Protein AF-A0A5R9L1P6-F1 (afdb_monomer_lite)

Radius of gyration: 22.75 Å; chains: 1; bounding box: 52×36×47 Å

Organism: NCBI:txid1979387

Sequence (71 aa):
MGKVMKGLFHGTWGKVKKGKRLIKREIKSDGSSDRIGADFLIDESGKINMAHYGKFLGDHLPITEIKNSLD

pLDDT: mean 81.42, std 11.19, range [56.88, 95.56]

Structure (mmCIF, N/CA/C/O backbone):
data_AF-A0A5R9L1P6-F1
#
_entry.id   AF-A0A5R9L1P6-F1
#
loop_
_atom_site.group_PDB
_atom_site.id
_atom_site.type_symbol
_atom_site.label_atom_id
_atom_site.label_alt_id
_atom_site.label_comp_id
_atom_site.label_asym_id
_atom_site.label_entity_id
_atom_site.label_seq_id
_atom_site.pdbx_PDB_ins_code
_atom_site.Cartn_x
_atom_site.Cartn_y
_atom_site.Cartn_z
_atom_site.occupancy
_atom_site.B_iso_or_equiv
_atom_site.auth_seq_id
_atom_site.auth_comp_id
_atom_site.auth_asym_id
_atom_site.auth_atom_id
_atom_site.pdbx_PDB_model_num
ATOM 1 N N . MET A 1 1 ? 31.630 -29.795 -22.171 1.00 56.88 1 MET A N 1
ATOM 2 C CA . MET A 1 1 ? 30.934 -28.666 -21.503 1.00 56.88 1 MET A CA 1
ATOM 3 C C . MET A 1 1 ? 31.496 -27.272 -21.828 1.00 56.88 1 MET A C 1
ATOM 5 O O . MET A 1 1 ? 30.699 -26.367 -22.033 1.00 56.88 1 MET A O 1
ATOM 9 N N . GLY A 1 2 ? 32.816 -27.059 -21.954 1.00 64.75 2 GLY A N 1
ATOM 10 C CA . GLY A 1 2 ? 33.391 -25.707 -22.147 1.00 64.75 2 GLY A CA 1
ATOM 11 C C . GLY A 1 2 ? 32.952 -24.928 -23.405 1.00 64.75 2 GLY A C 1
ATOM 12 O O . GLY A 1 2 ? 32.864 -23.704 -23.367 1.00 64.75 2 GLY A O 1
ATOM 13 N N . LYS A 1 3 ? 32.609 -25.609 -24.510 1.00 61.56 3 LYS A N 1
ATOM 14 C CA . LYS A 1 3 ? 32.132 -24.952 -25.747 1.00 61.56 3 LYS A CA 1
ATOM 15 C C . LYS A 1 3 ? 30.705 -24.390 -25.629 1.00 61.56 3 LYS A C 1
ATOM 17 O O . LYS A 1 3 ? 30.428 -23.339 -26.197 1.00 61.56 3 LYS A O 1
ATOM 22 N N . VAL A 1 4 ? 29.834 -25.039 -24.852 1.00 63.50 4 VAL A N 1
ATOM 23 C CA . VAL A 1 4 ? 28.447 -24.590 -24.618 1.00 63.50 4 VAL A CA 1
ATOM 24 C C . VAL A 1 4 ? 28.437 -23.350 -23.721 1.00 63.50 4 VAL A C 1
ATOM 26 O O . VAL A 1 4 ? 27.800 -22.351 -24.044 1.00 63.50 4 VAL A O 1
ATOM 29 N N . MET A 1 5 ? 29.253 -23.369 -22.662 1.00 62.81 5 MET A N 1
ATOM 30 C CA . MET A 1 5 ? 29.466 -22.220 -21.777 1.00 62.81 5 MET A CA 1
ATOM 31 C C . MET A 1 5 ? 29.988 -21.001 -22.561 1.00 62.81 5 MET A C 1
ATOM 33 O O . MET A 1 5 ? 29.466 -19.896 -22.434 1.00 62.81 5 MET A O 1
ATOM 37 N N . LYS A 1 6 ? 30.972 -21.204 -23.451 1.00 64.00 6 LYS A N 1
ATOM 38 C CA . LYS A 1 6 ? 31.563 -20.132 -24.270 1.00 64.00 6 LYS A CA 1
ATOM 39 C C . LYS A 1 6 ? 30.554 -19.491 -25.236 1.00 64.00 6 LYS A C 1
ATOM 41 O O . LYS A 1 6 ? 30.600 -18.274 -25.422 1.00 64.00 6 LYS A O 1
ATOM 46 N N . GLY A 1 7 ? 29.638 -20.283 -25.803 1.00 65.94 7 GLY A N 1
ATOM 47 C CA . GLY A 1 7 ? 28.552 -19.802 -26.667 1.00 65.94 7 GLY A CA 1
ATOM 48 C C . GLY A 1 7 ? 27.518 -18.953 -25.922 1.00 65.94 7 GLY A C 1
ATOM 49 O O . GLY A 1 7 ? 27.125 -17.894 -26.416 1.00 65.94 7 GLY A O 1
ATOM 50 N N . LEU A 1 8 ? 27.153 -19.355 -24.698 1.00 65.25 8 LEU A N 1
ATOM 51 C CA . LEU A 1 8 ? 26.270 -18.572 -23.827 1.00 65.25 8 LEU A CA 1
ATOM 52 C C . LEU A 1 8 ? 26.895 -17.220 -23.459 1.00 65.25 8 LEU A C 1
ATOM 54 O O . LEU A 1 8 ? 26.213 -16.202 -23.554 1.00 65.25 8 LEU A O 1
ATOM 58 N N . PHE A 1 9 ? 28.191 -17.169 -23.129 1.00 66.62 9 PHE A N 1
ATOM 59 C CA . PHE A 1 9 ? 28.878 -15.917 -22.770 1.00 66.62 9 PHE A CA 1
ATOM 60 C C . PHE A 1 9 ? 29.067 -14.937 -23.942 1.00 66.62 9 PHE A C 1
ATOM 62 O O . PHE A 1 9 ? 28.902 -13.733 -23.757 1.00 66.62 9 PHE A O 1
ATOM 69 N N . HIS A 1 10 ? 29.368 -15.413 -25.157 1.00 64.25 10 HIS A N 1
ATOM 70 C CA . HIS A 1 10 ? 29.617 -14.513 -26.298 1.00 64.25 10 HIS A CA 1
ATOM 71 C C . HIS A 1 10 ? 28.335 -13.850 -26.825 1.00 64.25 10 HIS A C 1
ATOM 73 O O . HIS A 1 10 ? 28.339 -12.662 -27.157 1.00 64.25 10 HIS A O 1
ATOM 79 N N . GLY A 1 11 ? 27.221 -14.586 -26.880 1.00 67.56 11 GLY A N 1
ATOM 80 C CA . GLY A 1 11 ? 25.945 -14.048 -27.365 1.00 67.56 11 GLY A CA 1
ATOM 81 C C . GLY A 1 11 ? 25.257 -13.114 -26.364 1.00 67.56 11 GLY A C 1
ATOM 82 O O . GLY A 1 11 ? 24.663 -12.105 -26.754 1.00 67.56 11 GLY A O 1
ATOM 83 N N . THR A 1 12 ? 25.350 -13.423 -25.069 1.00 72.38 12 THR A N 1
ATOM 84 C CA . THR A 1 12 ? 24.724 -12.628 -23.998 1.00 72.38 12 THR A CA 1
ATOM 85 C C . THR A 1 12 ? 25.410 -11.282 -23.804 1.00 72.38 12 THR A C 1
ATOM 87 O O . THR A 1 12 ? 24.720 -10.270 -23.693 1.00 72.38 12 THR A O 1
ATOM 90 N N . TRP A 1 13 ? 26.742 -11.217 -23.879 1.00 73.50 13 TRP A N 1
ATOM 91 C CA . TRP A 1 13 ? 27.488 -9.957 -23.772 1.00 73.50 13 TRP A CA 1
ATOM 92 C C . TRP A 1 13 ? 27.113 -8.941 -24.854 1.00 73.50 13 TRP A C 1
ATOM 94 O O . TRP A 1 13 ? 26.902 -7.762 -24.559 1.00 73.50 13 TRP A O 1
ATOM 104 N N . GLY A 1 14 ? 26.963 -9.392 -26.103 1.00 78.31 14 GLY A N 1
ATOM 105 C CA . GLY A 1 14 ? 26.529 -8.530 -27.204 1.00 78.31 14 GLY A CA 1
ATOM 106 C C . GLY A 1 14 ? 25.124 -7.959 -26.986 1.00 78.31 14 GLY A C 1
ATOM 107 O O . GLY A 1 14 ? 24.882 -6.782 -27.265 1.00 78.31 14 GLY A O 1
ATOM 108 N N . LYS A 1 15 ? 24.206 -8.766 -26.439 1.00 79.94 15 LYS A N 1
ATOM 109 C CA . LYS A 1 15 ? 22.839 -8.337 -26.105 1.00 79.94 15 LYS A CA 1
ATOM 110 C C . LYS A 1 15 ? 22.813 -7.366 -24.921 1.00 79.94 15 LYS A C 1
ATOM 112 O O . LYS A 1 15 ? 22.166 -6.328 -25.029 1.00 79.94 15 LYS A O 1
ATOM 117 N N . VAL A 1 16 ? 23.578 -7.625 -23.857 1.00 79.81 16 VAL A N 1
ATOM 118 C CA . VAL A 1 16 ? 23.719 -6.712 -22.704 1.00 79.81 16 VAL A CA 1
ATOM 119 C C . VAL A 1 16 ? 24.289 -5.360 -23.143 1.00 79.81 16 VAL A C 1
ATOM 121 O O . VAL A 1 16 ? 23.761 -4.318 -22.763 1.00 79.81 16 VAL A O 1
ATOM 124 N N . LYS A 1 17 ? 25.319 -5.349 -24.002 1.00 79.69 17 LYS A N 1
ATOM 125 C CA . LYS A 1 17 ? 25.925 -4.110 -24.521 1.00 79.69 17 LYS A CA 1
ATOM 126 C C . LYS A 1 17 ? 24.951 -3.305 -25.388 1.00 79.69 17 LYS A C 1
ATOM 128 O O . LYS A 1 17 ? 24.890 -2.085 -25.259 1.00 79.69 17 LYS A O 1
ATOM 133 N N . LYS A 1 18 ? 24.164 -3.974 -26.243 1.00 82.12 18 LYS A N 1
ATOM 134 C CA . LYS A 1 18 ? 23.092 -3.330 -27.024 1.00 82.12 18 LYS A CA 1
ATOM 135 C C . LYS A 1 18 ? 21.994 -2.765 -26.118 1.00 82.12 18 LYS A C 1
ATOM 137 O O . LYS A 1 18 ? 21.599 -1.625 -26.328 1.00 82.12 18 LYS A O 1
ATOM 142 N N . GLY A 1 19 ? 21.571 -3.510 -25.093 1.00 78.00 19 GLY A N 1
ATOM 143 C CA . GLY A 1 19 ? 20.602 -3.051 -24.092 1.00 78.00 19 GLY A CA 1
ATOM 144 C C . GLY A 1 19 ? 21.082 -1.811 -23.336 1.00 78.00 19 GLY A C 1
ATOM 145 O O . GLY A 1 19 ? 20.378 -0.807 -23.297 1.00 78.00 19 GLY A O 1
ATOM 146 N N . LYS A 1 20 ? 22.331 -1.818 -22.850 1.00 72.81 20 LYS A N 1
ATOM 147 C CA . LYS A 1 20 ? 22.948 -0.646 -22.203 1.00 72.81 20 LYS A CA 1
ATOM 148 C C . LYS A 1 20 ? 23.009 0.582 -23.118 1.00 72.81 20 LYS A C 1
ATOM 150 O O . LYS A 1 20 ? 22.836 1.689 -22.636 1.00 72.81 20 LYS A O 1
ATOM 155 N N . ARG A 1 21 ? 23.206 0.408 -24.432 1.00 80.94 21 ARG A N 1
ATOM 156 C CA . ARG A 1 21 ? 23.215 1.527 -25.397 1.00 80.94 21 ARG A CA 1
ATOM 157 C C . ARG A 1 21 ? 21.837 2.179 -25.579 1.00 80.94 21 ARG A C 1
ATOM 159 O O . ARG A 1 21 ? 21.768 3.344 -25.958 1.00 80.94 21 ARG A O 1
ATOM 166 N N . LEU A 1 22 ? 20.754 1.430 -25.365 1.00 81.81 22 LEU A N 1
ATOM 167 C CA . LEU A 1 22 ? 19.379 1.933 -25.471 1.00 81.81 22 LEU A CA 1
ATOM 168 C C . LEU A 1 22 ? 18.950 2.707 -24.216 1.00 81.81 22 LEU A C 1
ATOM 170 O O . LEU A 1 22 ? 18.144 3.630 -24.308 1.00 81.81 22 LEU A O 1
ATOM 174 N N . ILE A 1 23 ? 19.532 2.378 -23.062 1.00 74.44 23 ILE A N 1
ATOM 175 C CA . ILE A 1 23 ? 19.326 3.080 -21.794 1.00 74.44 23 ILE A CA 1
ATOM 176 C C . ILE A 1 23 ? 20.207 4.341 -21.800 1.00 74.44 23 ILE A C 1
ATOM 178 O O . ILE A 1 23 ? 21.354 4.332 -21.368 1.00 74.44 23 ILE A O 1
ATOM 182 N N . LYS A 1 24 ? 19.683 5.441 -22.360 1.00 76.19 24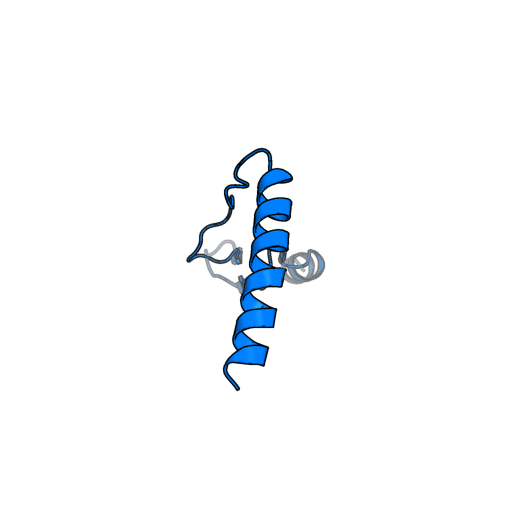 LYS A N 1
ATOM 183 C CA . LYS A 1 24 ? 20.409 6.723 -22.509 1.00 76.19 24 LYS A CA 1
ATOM 184 C C . LYS A 1 24 ? 20.664 7.458 -21.185 1.00 76.19 24 LYS A C 1
ATOM 186 O O . LYS A 1 24 ? 21.471 8.383 -21.153 1.00 76.19 24 LYS A O 1
ATOM 191 N N . ARG A 1 25 ? 19.957 7.088 -20.118 1.00 73.19 25 ARG A N 1
ATOM 192 C CA . ARG A 1 25 ? 20.101 7.625 -18.760 1.00 73.19 25 ARG A CA 1
ATOM 193 C C . ARG A 1 25 ? 19.992 6.470 -17.781 1.00 73.19 25 ARG A C 1
ATOM 195 O O . ARG A 1 25 ? 19.142 5.606 -17.982 1.00 73.19 25 ARG A O 1
ATOM 202 N N . GLU A 1 26 ? 20.832 6.456 -16.750 1.00 71.69 26 GLU A N 1
ATOM 203 C CA . GLU A 1 26 ? 20.654 5.518 -15.644 1.00 71.69 26 GLU A CA 1
ATOM 204 C C . GLU A 1 26 ? 19.253 5.707 -15.064 1.00 71.69 26 GLU A C 1
ATOM 206 O O . GLU A 1 26 ? 18.906 6.782 -14.572 1.00 71.69 26 GLU A O 1
ATOM 211 N N . ILE A 1 27 ? 18.436 4.661 -15.160 1.00 71.94 27 ILE A N 1
ATOM 212 C CA . ILE A 1 27 ? 17.174 4.592 -14.438 1.00 71.94 27 ILE A CA 1
ATOM 213 C C . ILE A 1 27 ? 17.575 4.315 -12.993 1.00 71.94 27 ILE A C 1
ATOM 215 O O . ILE A 1 27 ? 17.835 3.169 -12.625 1.00 71.94 27 ILE A O 1
ATOM 219 N N . LYS A 1 28 ? 17.713 5.372 -12.190 1.00 69.38 28 LYS A N 1
ATOM 220 C CA . LYS A 1 28 ? 17.792 5.201 -10.742 1.00 69.38 28 LYS A CA 1
ATOM 221 C C . LYS A 1 28 ? 16.461 4.615 -10.290 1.00 69.38 28 LYS A C 1
ATOM 223 O O . LYS A 1 28 ? 15.409 5.161 -10.607 1.00 69.38 28 LYS A O 1
ATOM 228 N N . SER A 1 29 ? 16.523 3.485 -9.593 1.00 69.88 29 SER A N 1
ATOM 229 C CA . SER A 1 29 ? 15.370 2.987 -8.853 1.00 69.88 29 SER A CA 1
ATOM 230 C C . SER A 1 29 ? 15.018 4.039 -7.808 1.00 69.88 29 SER A C 1
ATOM 232 O O . SER A 1 29 ? 15.842 4.331 -6.946 1.00 69.88 29 SER A O 1
ATOM 234 N N . ASP A 1 30 ? 13.827 4.621 -7.919 1.00 67.94 30 ASP A N 1
ATOM 235 C CA . ASP A 1 30 ? 13.299 5.599 -6.957 1.00 67.94 30 ASP A CA 1
ATOM 236 C C . ASP A 1 30 ? 12.751 4.916 -5.683 1.00 67.94 30 ASP A C 1
ATOM 238 O O . ASP A 1 30 ? 12.301 5.557 -4.742 1.00 67.94 30 ASP A O 1
ATOM 242 N N . GLY A 1 31 ? 12.791 3.578 -5.642 1.00 68.38 31 GLY A N 1
ATOM 243 C CA . GLY A 1 31 ? 12.421 2.773 -4.481 1.00 68.38 31 GLY A CA 1
ATOM 244 C C . GLY A 1 31 ? 13.612 2.452 -3.577 1.00 68.38 31 GLY A C 1
ATOM 245 O O . GLY A 1 31 ? 14.729 2.232 -4.052 1.00 68.38 31 GLY A O 1
ATOM 246 N N . SER A 1 32 ? 13.353 2.369 -2.270 1.00 74.75 32 SER A N 1
ATOM 247 C CA . SER A 1 32 ? 14.307 1.837 -1.291 1.00 74.75 32 SER A CA 1
ATOM 248 C C . SER A 1 32 ? 14.603 0.358 -1.579 1.00 74.75 32 SER A C 1
ATOM 250 O O . SER A 1 32 ? 13.724 -0.404 -1.973 1.00 74.75 32 SER A O 1
ATOM 252 N N . SER A 1 33 ? 15.864 -0.044 -1.403 1.00 77.25 33 SER A N 1
ATOM 253 C CA . SER A 1 33 ? 16.320 -1.423 -1.624 1.00 77.25 33 SER A CA 1
ATOM 254 C C . SER A 1 33 ? 15.966 -2.382 -0.486 1.00 77.25 33 SER A C 1
ATOM 256 O O . SER A 1 33 ? 16.043 -3.594 -0.660 1.00 77.25 33 SER A O 1
ATOM 258 N N . ASP A 1 34 ? 15.648 -1.839 0.685 1.00 84.94 34 ASP A N 1
ATOM 259 C CA . ASP A 1 34 ? 15.518 -2.540 1.964 1.00 84.94 34 ASP A CA 1
ATOM 260 C C . ASP A 1 34 ? 14.163 -2.308 2.648 1.00 84.94 34 ASP A C 1
ATOM 262 O O . ASP A 1 34 ? 13.886 -2.902 3.689 1.00 84.94 34 ASP A O 1
ATOM 266 N N . ARG A 1 35 ? 13.304 -1.460 2.074 1.00 85.44 35 ARG A N 1
ATOM 267 C CA . ARG A 1 35 ? 11.978 -1.139 2.605 1.00 85.44 35 ARG A CA 1
ATOM 268 C C . ARG A 1 35 ? 10.901 -1.518 1.608 1.00 85.44 35 ARG A C 1
ATOM 270 O O . ARG A 1 35 ? 11.079 -1.411 0.397 1.00 85.44 35 ARG A O 1
ATOM 277 N N . ILE A 1 36 ? 9.758 -1.905 2.153 1.00 87.94 36 ILE A N 1
ATOM 278 C CA . ILE A 1 36 ? 8.541 -2.184 1.399 1.00 87.94 36 ILE A CA 1
ATOM 279 C C . ILE A 1 36 ? 7.516 -1.086 1.672 1.00 87.94 36 ILE A C 1
ATOM 281 O O . ILE A 1 36 ? 7.491 -0.516 2.765 1.00 87.94 36 ILE A O 1
ATOM 285 N N . GLY A 1 37 ? 6.690 -0.778 0.671 1.00 90.56 37 GLY A N 1
ATOM 286 C CA . GLY A 1 37 ? 5.521 0.074 0.877 1.00 90.56 37 GLY A CA 1
ATOM 287 C C . GLY A 1 37 ? 4.555 -0.597 1.852 1.00 90.56 37 GLY A C 1
ATOM 288 O O . GLY A 1 37 ? 4.421 -1.823 1.837 1.00 90.56 37 GLY A O 1
ATOM 289 N N . ALA A 1 38 ? 3.917 0.188 2.714 1.00 93.50 38 ALA A N 1
ATOM 290 C CA . ALA A 1 38 ? 2.937 -0.318 3.661 1.00 93.50 38 ALA A CA 1
ATOM 291 C C . ALA A 1 38 ? 1.865 0.733 3.951 1.00 93.50 38 ALA A C 1
ATOM 293 O O . ALA A 1 38 ? 2.186 1.914 4.088 1.00 93.50 38 ALA A O 1
ATOM 294 N N . ASP A 1 39 ? 0.630 0.267 4.102 1.00 95.56 39 ASP A N 1
ATOM 295 C CA . ASP A 1 39 ? -0.538 1.072 4.439 1.00 95.56 39 ASP A CA 1
ATOM 296 C C . ASP A 1 39 ? -1.098 0.600 5.789 1.00 95.56 39 ASP A C 1
ATOM 298 O O . ASP A 1 39 ? -1.193 -0.603 6.054 1.00 95.56 39 ASP A O 1
ATOM 302 N N . PHE A 1 40 ? -1.476 1.542 6.655 1.00 94.94 40 PHE A N 1
ATOM 303 C 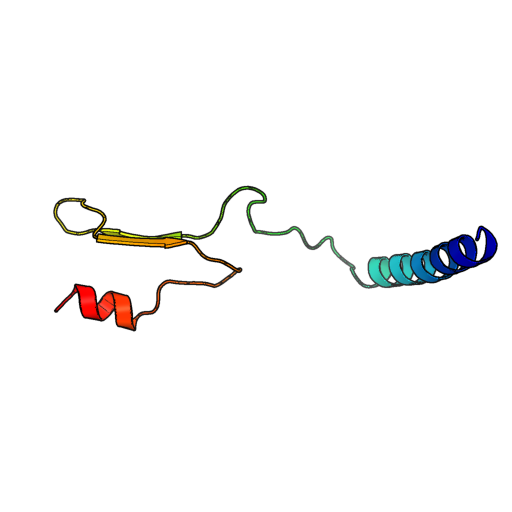CA . PHE A 1 40 ? -1.983 1.254 7.999 1.00 94.94 40 PHE A CA 1
ATOM 304 C C . PHE A 1 40 ? -3.336 1.923 8.214 1.00 94.94 40 PHE A C 1
ATOM 306 O O . PHE A 1 40 ? -3.503 3.101 7.898 1.00 94.94 40 PHE A O 1
ATOM 313 N N . LEU A 1 41 ? -4.276 1.188 8.809 1.00 94.06 41 LEU A N 1
ATOM 314 C CA . LEU A 1 41 ? -5.506 1.758 9.351 1.00 94.06 41 LEU A CA 1
ATOM 315 C C . LEU A 1 41 ? -5.352 1.939 10.851 1.00 94.06 41 LEU A C 1
ATOM 317 O O . LEU A 1 41 ? -5.148 0.967 11.583 1.00 94.06 41 LEU A O 1
ATOM 321 N N . ILE A 1 42 ? -5.437 3.193 11.279 1.00 94.06 42 ILE A N 1
ATOM 322 C CA . ILE A 1 42 ? -5.223 3.624 12.655 1.00 94.06 42 ILE A CA 1
ATOM 323 C C . ILE A 1 42 ? -6.502 4.315 13.117 1.00 94.06 42 ILE A C 1
ATOM 325 O O . ILE A 1 42 ? -6.994 5.206 12.426 1.00 94.06 42 ILE A O 1
ATOM 329 N N . ASP A 1 43 ? -7.046 3.890 14.253 1.00 92.19 43 ASP A N 1
ATOM 330 C CA . ASP A 1 43 ? -8.218 4.538 14.842 1.00 92.19 43 ASP A CA 1
ATOM 331 C C . ASP A 1 43 ? -7.864 5.786 15.663 1.00 92.19 43 ASP A C 1
ATOM 333 O O . ASP A 1 43 ? -6.700 6.139 15.859 1.00 92.19 43 ASP A O 1
ATOM 337 N N . GLU A 1 44 ? -8.896 6.457 16.173 1.00 93.00 44 GLU A N 1
ATOM 338 C CA . GLU A 1 44 ? -8.769 7.679 16.975 1.00 93.00 44 GLU A CA 1
ATOM 339 C C . GLU A 1 44 ? -8.001 7.469 18.288 1.00 93.00 44 GLU A C 1
ATOM 341 O O . GLU A 1 44 ? -7.427 8.413 18.829 1.00 93.00 44 GLU A O 1
ATOM 346 N N . SER A 1 45 ? -7.951 6.233 18.796 1.00 95.31 45 SER A N 1
ATOM 347 C CA . SER A 1 45 ? -7.159 5.882 19.978 1.00 95.31 45 SER A CA 1
ATOM 348 C C . SER A 1 45 ? -5.677 5.654 19.660 1.00 95.31 45 SER A C 1
ATOM 350 O O . SER A 1 45 ? -4.869 5.452 20.568 1.00 95.31 45 SER A O 1
ATOM 352 N N . GLY A 1 46 ? -5.304 5.697 18.377 1.00 93.81 46 GLY A N 1
ATOM 353 C CA . GLY A 1 46 ? -3.957 5.417 17.893 1.00 93.81 46 GLY A CA 1
ATOM 354 C C . GLY A 1 46 ? -3.658 3.925 17.736 1.00 93.81 46 GLY A C 1
ATOM 355 O O . GLY A 1 46 ? -2.494 3.556 17.561 1.00 93.81 46 GLY A O 1
ATOM 356 N N . LYS A 1 47 ? -4.667 3.048 17.799 1.00 95.50 47 LYS A N 1
ATOM 357 C CA . LYS A 1 47 ? -4.481 1.606 17.622 1.00 95.50 47 LYS A CA 1
ATOM 358 C C . LYS A 1 47 ? -4.503 1.246 16.138 1.00 95.50 47 LYS A C 1
ATOM 360 O O . LYS A 1 47 ? -5.356 1.697 15.379 1.00 95.50 47 LYS A O 1
ATOM 365 N N . ILE A 1 48 ? -3.566 0.386 15.736 1.00 93.94 48 ILE A N 1
ATOM 366 C CA . ILE A 1 48 ? -3.521 -0.181 14.385 1.00 93.94 48 ILE A CA 1
ATOM 367 C C . ILE A 1 48 ? -4.557 -1.303 14.295 1.00 93.94 48 ILE A C 1
ATOM 369 O O . ILE A 1 48 ? -4.398 -2.352 14.922 1.00 93.94 48 ILE A O 1
ATOM 373 N N . ASN A 1 49 ? -5.595 -1.091 13.492 1.00 91.94 49 ASN A N 1
ATOM 374 C CA . ASN A 1 49 ? -6.634 -2.085 13.229 1.00 91.94 49 ASN A CA 1
ATOM 375 C C . ASN A 1 49 ? -6.305 -2.955 12.010 1.00 91.94 49 ASN A C 1
ATOM 377 O O . ASN A 1 49 ? -6.713 -4.112 11.958 1.00 91.94 49 ASN A O 1
ATOM 381 N N . MET A 1 50 ? -5.512 -2.438 11.066 1.00 93.06 50 MET A N 1
ATOM 382 C CA . MET A 1 50 ? -5.018 -3.209 9.924 1.00 93.06 50 MET A CA 1
ATOM 383 C C . MET A 1 50 ? -3.654 -2.700 9.448 1.00 93.06 50 MET A C 1
ATOM 385 O O . MET A 1 50 ? -3.393 -1.498 9.457 1.00 93.06 50 MET A O 1
ATOM 389 N N . ALA A 1 51 ? -2.802 -3.627 9.004 1.00 94.50 51 ALA A N 1
ATOM 390 C CA . ALA A 1 51 ? -1.523 -3.347 8.362 1.00 94.50 51 ALA A CA 1
ATOM 391 C C . ALA A 1 51 ? -1.425 -4.142 7.053 1.00 94.50 51 ALA A C 1
ATOM 393 O O . ALA A 1 51 ? -1.515 -5.371 7.065 1.00 94.50 51 ALA A O 1
ATOM 394 N N . HIS A 1 52 ? -1.232 -3.445 5.936 1.00 95.44 52 HIS A N 1
ATOM 395 C CA . HIS A 1 52 ? -1.029 -4.038 4.615 1.00 95.44 52 HIS A CA 1
ATOM 396 C C . HIS A 1 52 ? 0.387 -3.750 4.142 1.00 95.44 52 HIS A C 1
ATOM 398 O O . HIS A 1 52 ? 0.788 -2.595 4.044 1.00 95.44 52 HIS A O 1
ATOM 404 N N . TYR A 1 53 ? 1.140 -4.801 3.840 1.00 94.31 53 TYR A N 1
ATOM 405 C CA . TYR A 1 53 ? 2.500 -4.699 3.323 1.00 94.31 53 TYR A CA 1
ATOM 406 C C . TYR A 1 53 ? 2.497 -5.045 1.836 1.00 94.31 53 TYR A C 1
ATOM 408 O O . TYR A 1 53 ? 2.120 -6.156 1.454 1.00 94.31 53 TYR A O 1
ATOM 416 N N . GLY A 1 54 ? 2.936 -4.101 1.006 1.00 91.38 54 GLY A N 1
ATOM 417 C CA . GLY A 1 54 ? 2.922 -4.241 -0.443 1.00 91.38 54 GLY A CA 1
ATOM 418 C C . GLY A 1 54 ? 3.877 -5.333 -0.926 1.00 91.38 54 GLY A C 1
ATOM 419 O O . GLY A 1 54 ? 5.045 -5.389 -0.534 1.00 91.38 54 GLY A O 1
ATOM 420 N N . LYS A 1 55 ? 3.390 -6.199 -1.818 1.00 89.19 55 LYS A N 1
ATOM 421 C CA . LYS A 1 55 ? 4.174 -7.275 -2.450 1.00 89.19 55 LYS A CA 1
ATOM 422 C C . LYS A 1 55 ? 4.915 -6.804 -3.699 1.00 89.19 55 LYS A C 1
ATOM 424 O O . LYS A 1 55 ? 5.907 -7.411 -4.096 1.00 89.19 55 LYS A O 1
ATOM 429 N N . PHE A 1 56 ? 4.421 -5.747 -4.335 1.00 85.50 56 PHE A N 1
ATOM 430 C CA . PHE A 1 56 ? 4.999 -5.130 -5.523 1.00 85.50 56 PHE A CA 1
ATOM 431 C C . PHE A 1 56 ? 4.774 -3.613 -5.503 1.00 85.50 56 PHE A C 1
ATOM 433 O O . PHE A 1 56 ? 4.004 -3.091 -4.700 1.00 85.50 56 PHE A O 1
ATOM 440 N N . LEU A 1 57 ? 5.468 -2.885 -6.381 1.00 82.31 57 LEU A N 1
ATOM 441 C CA . LEU A 1 57 ? 5.315 -1.432 -6.486 1.00 82.31 57 LEU A CA 1
ATOM 442 C C . LEU A 1 57 ? 3.887 -1.072 -6.920 1.00 82.31 57 LEU A C 1
ATOM 444 O O . LEU A 1 57 ? 3.435 -1.517 -7.973 1.00 82.31 57 LEU A O 1
ATOM 448 N N . GLY A 1 58 ? 3.209 -0.250 -6.118 1.00 85.88 58 GLY A N 1
ATOM 449 C CA . GLY A 1 58 ? 1.811 0.135 -6.334 1.00 85.88 58 GLY A CA 1
ATOM 450 C C . GLY A 1 5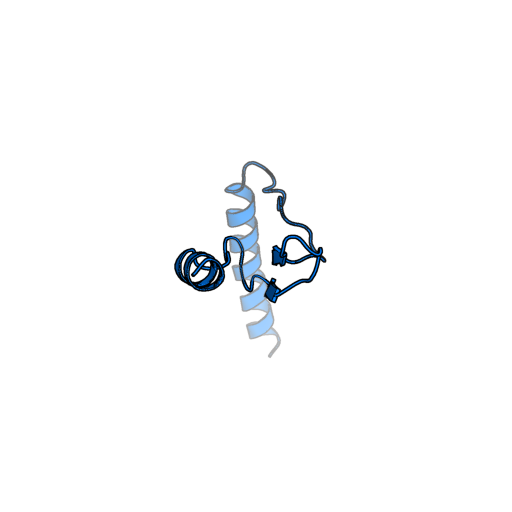8 ? 0.782 -0.834 -5.742 1.00 85.88 58 GLY A C 1
ATOM 451 O O . GLY A 1 58 ? -0.410 -0.650 -5.973 1.00 85.88 58 GLY A O 1
ATOM 452 N N . ASP A 1 59 ? 1.214 -1.858 -4.998 1.00 91.00 59 ASP A N 1
ATOM 453 C CA . ASP A 1 59 ? 0.324 -2.670 -4.164 1.00 91.00 59 ASP A CA 1
ATOM 454 C C . ASP A 1 59 ? -0.108 -1.849 -2.940 1.00 91.00 59 ASP A C 1
ATOM 456 O O . ASP A 1 59 ? 0.672 -1.655 -2.006 1.00 91.00 59 ASP A O 1
ATOM 460 N N . HIS A 1 60 ? -1.336 -1.338 -2.994 1.00 93.75 60 HIS A N 1
ATOM 461 C CA . HIS A 1 60 ? -1.957 -0.519 -1.958 1.00 93.75 60 HIS A CA 1
ATOM 462 C C . HIS A 1 60 ? -3.140 -1.246 -1.328 1.00 93.75 60 HIS A C 1
ATOM 464 O O . HIS A 1 60 ? -3.766 -2.109 -1.953 1.00 93.75 60 HIS A O 1
ATOM 470 N N . LEU A 1 61 ? -3.490 -0.850 -0.108 1.00 93.69 61 LEU A N 1
ATOM 471 C CA . LEU A 1 61 ? -4.671 -1.355 0.574 1.00 93.69 61 LEU A CA 1
ATOM 472 C C . LEU A 1 61 ? -5.945 -1.026 -0.240 1.00 93.69 61 LEU A C 1
ATOM 474 O O . LEU A 1 61 ? -6.171 0.140 -0.585 1.00 93.69 61 LEU A O 1
ATOM 478 N N . PRO A 1 62 ? -6.811 -2.013 -0.544 1.00 93.06 62 PRO A N 1
ATOM 479 C CA . PRO A 1 62 ? -8.027 -1.765 -1.310 1.00 93.06 62 PRO A CA 1
ATOM 480 C C . PRO A 1 62 ? -8.988 -0.809 -0.596 1.00 93.06 62 PRO A C 1
ATOM 482 O O . PRO A 1 62 ? -9.299 -0.979 0.581 1.00 93.06 62 PRO A O 1
ATOM 485 N N . ILE A 1 63 ? -9.554 0.147 -1.341 1.00 91.94 63 ILE A N 1
ATOM 486 C CA . ILE A 1 63 ? -10.517 1.133 -0.810 1.00 91.94 63 ILE A CA 1
ATOM 487 C C . ILE A 1 63 ? -11.739 0.458 -0.170 1.00 91.94 63 ILE A C 1
ATOM 489 O O . ILE A 1 63 ? -12.321 0.993 0.769 1.00 91.94 63 ILE A O 1
ATOM 493 N N . THR A 1 64 ? -12.140 -0.714 -0.661 1.00 92.19 64 THR A N 1
ATOM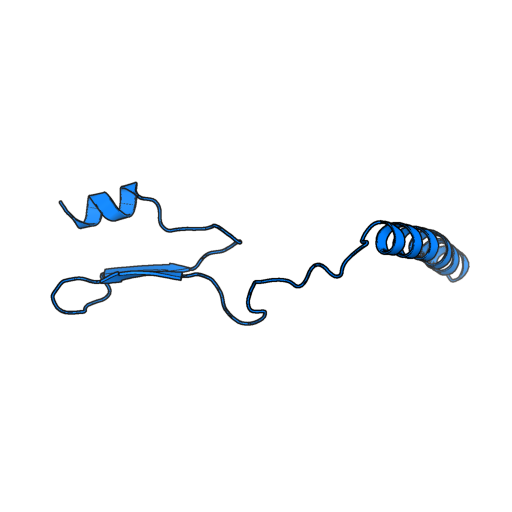 494 C CA . THR A 1 64 ? -13.239 -1.497 -0.081 1.00 92.19 64 THR A CA 1
ATOM 495 C C . THR A 1 64 ? -12.954 -1.911 1.359 1.00 92.19 64 THR A C 1
ATOM 497 O O . THR A 1 64 ? -13.833 -1.777 2.200 1.00 92.19 64 THR A O 1
ATOM 500 N N . GLU A 1 65 ? -11.724 -2.330 1.662 1.00 88.75 65 GLU A N 1
ATOM 501 C CA . GLU A 1 65 ? -11.318 -2.697 3.024 1.00 88.75 65 GLU A CA 1
ATOM 502 C C . GLU A 1 65 ? -11.282 -1.472 3.943 1.00 88.75 65 GLU A C 1
ATOM 504 O O . GLU A 1 65 ? -11.677 -1.545 5.103 1.00 88.75 65 GLU A O 1
ATOM 509 N N . ILE A 1 66 ? -10.879 -0.316 3.403 1.00 89.50 66 ILE A N 1
ATOM 510 C CA . ILE A 1 66 ? -10.923 0.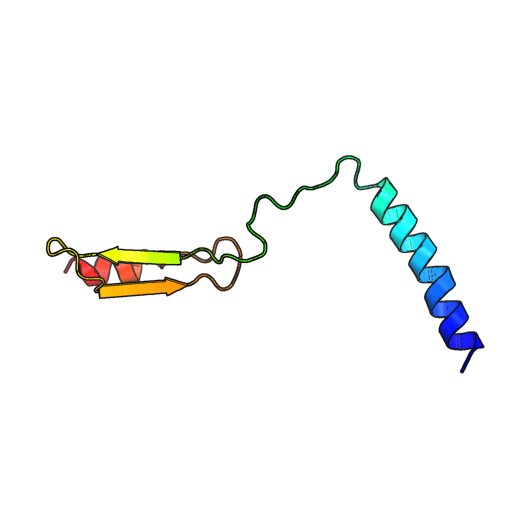959 4.130 1.00 89.50 66 ILE A CA 1
ATOM 511 C C . ILE A 1 66 ? -12.370 1.307 4.496 1.00 89.50 66 ILE A C 1
ATOM 513 O O . ILE A 1 66 ? -12.645 1.657 5.638 1.00 89.50 66 ILE A O 1
ATOM 517 N N . LYS A 1 67 ? -13.314 1.176 3.557 1.00 89.56 67 LYS A N 1
ATOM 518 C CA . LYS A 1 67 ? -14.732 1.473 3.812 1.00 89.56 67 LYS A CA 1
ATOM 519 C C . LYS A 1 67 ? -15.347 0.553 4.860 1.00 89.56 67 LYS A C 1
ATOM 521 O O . LYS A 1 67 ? -15.995 1.054 5.764 1.00 89.56 67 LYS A O 1
ATOM 526 N N . ASN A 1 68 ? -15.067 -0.748 4.791 1.00 88.00 68 ASN A N 1
ATOM 527 C CA . ASN A 1 68 ? -15.555 -1.717 5.777 1.00 88.00 68 ASN A CA 1
ATOM 528 C C . ASN A 1 68 ? -15.077 -1.416 7.208 1.00 88.00 68 ASN A C 1
ATOM 530 O O . ASN A 1 68 ? -15.671 -1.908 8.156 1.00 88.00 68 ASN A O 1
ATOM 534 N N . SER A 1 69 ? -13.992 -0.653 7.373 1.00 80.06 69 SER A N 1
ATOM 535 C CA . SER A 1 69 ? -13.501 -0.236 8.693 1.00 80.06 69 SER A CA 1
ATOM 536 C C . SER A 1 69 ? -14.189 1.013 9.261 1.00 80.06 69 SER A C 1
ATOM 538 O O . SER A 1 69 ? -13.932 1.361 10.412 1.00 80.06 69 SER A O 1
ATOM 540 N N . LEU A 1 70 ? -15.007 1.702 8.455 1.00 77.50 70 LEU A N 1
ATOM 541 C CA . LEU A 1 70 ? -15.707 2.943 8.812 1.00 77.50 70 LEU A CA 1
ATOM 542 C C . LEU A 1 70 ? -17.192 2.733 9.156 1.00 77.50 70 LEU A C 1
ATOM 544 O O . LEU A 1 70 ? -17.801 3.656 9.695 1.00 77.50 70 LEU A O 1
ATOM 548 N N . ASP A 1 71 ? -17.753 1.569 8.816 1.00 66.12 71 ASP A N 1
ATOM 549 C CA . ASP A 1 71 ? -19.127 1.149 9.137 1.00 66.12 71 ASP A CA 1
ATOM 550 C C . ASP A 1 71 ? -19.176 0.389 10.477 1.00 66.12 71 ASP A C 1
ATOM 552 O O . ASP A 1 71 ? -20.160 0.583 11.231 1.00 66.12 71 ASP A O 1
#

Secondary structure (DSSP, 8-state):
-HHHHHHHHHHHHHHHHHHHHH--S-----S-SS---EEEEE-TTS-EEEEEE-SSTT----HHHHHHTT-

Foldseek 3Di:
DVVVVVVVVVVVVVVVVVVVVVCPDPPPDPDDPPDFDKDFDADPVRDTPDIDTAPDPPRDDDVVVVVVVVD

=== Feature glossary ===
The record interleaves many kinds of information about one protein. Here is each kind framed as the question it answers.

Q: What does the local fold look like, residue by residue?
A: A 3Di character summarizes, for each residue, the relative orientation of the Cα frame of its nearest spatial neighbor. Because it encodes fold topology rather than chemistry, 3Di alignments detect remote structural similarity that sequence alignment misses.

Q: Which residues are in helices, strands, or loops?
A: Secondary structure is the local, repeating backbone conformation. DSSP classifies it into eight states by r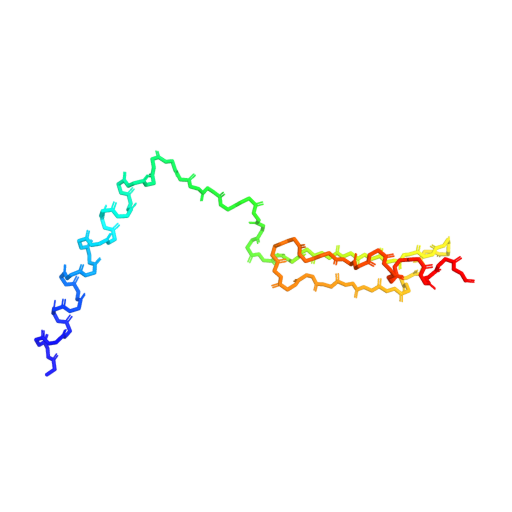eading the hydrogen-bond network: three helix types (H, G, I), two β types (E, B), two non-regular types (T, S), and unstructured coil (-).

Q: How big and how compact is the whole molecule?
A: Three whole-structure scalars: the radius of gyration (RMS distance of Cα from centroid, in Å), the count of Cα–Cα contacts (pairs closer than 8 Å and separated by more than four residues in sequence — i.e. tertiary, not local, contacts), and the bounding-box dimensions. Together they distinguish compact globular folds from extended fibres or disordered chains.

Q: How confident is the AlphaFold model at each residue?
A: For AlphaFold models, the B-factor field carries pLDDT — the model's own estimate of local accuracy on a 0–100 scale. Regions with pLDDT<50 should be treated as essentially unmodeled; they often correspond to intrinsically disordered segments.

Q: What family and function is it annotated with?
A: Functional annotations link the protein to curated databases. InterPro entries identify conserved domains and families by matching the sequence against member-database signatures (Pfam, PROSITE, CDD, …). Gene Ontology (GO) terms describe molecular function, biological process, and cellular component in a controlled vocabulary. CATH places the structure in a hierarchical fold classification (Class/Architecture/Topology/Homologous-superfamily). The organism is the source species.

Q: What known structures does this most resemble?
A: Nearest PDB neighbors are the top structural matches found by Foldseek when searching this structure against the entire Protein Data Bank. Each hit reports a TM-score (0 to 1; >0.5 almost always implies the same fold) and an E-value. These are *structural* homologs — they may share no detectable sequence similarity.

Q: Which residues are buried vs exposed?
A: Solvent-accessible surface area (SASA) is the area in Å² traced out by the centre of a 1.4 Å probe sphere (a water molecule) rolled over the protein's van der Waals surface (Shrake–Rupley / Lee–Richards construction). Buried residues have near-zero SASA; fully exposed residues can exceed 200 Å². The total SASA scales roughly with the number of surface residues.

Q: What are the backbone torsion angles?
A: φ (phi) and ψ (psi) are the two rotatable backbone dihedrals per residue: φ is the C(i-1)–N–Cα–C torsion, ψ is the N–Cα–C–N(i+1) torsion, both in degrees on (−180°, 180°]. α-helical residues cluster near (−60°, −45°); β-strand residues near (−120°, +130°). A Ramachandran plot is simply a scatter of (φ, ψ) for every residue.

Q: Are the domains correctly placed relative to each other?
A: Predicted aligned error is AlphaFold's pairwise confidence. Unlike pLDDT (per-residue), PAE is per-residue-pair and captures whether two parts of the structure are correctly placed relative to each other. Units are ångströms of expected positional error.

Q: What if only a Cα trace is available?
A: P-SEA three-state annotation labels each residue as helix, strand, or coil based purely on the geometry of the Cα trace. It serves as a fallback when the full backbone (and thus DSSP) is unavailable.

Q: What is the amino-acid chain?
A: This is the polypeptide sequence — one letter per residue, N-terminus first. Length ranges from a few dozen residues for small domains to over a thousand for large multi-domain proteins.

Q: What do the rendered images show?
A: The six renders are orthographic views along the three Cartesian axes in both directions. Representation (cartoon, sticks, or surface) and color scheme (sequence-rainbow or by-chain) vary across proteins so the training set covers all the common visualization conventions.

Q: What do the diagnostic plots show?
A: Plot images: a contact map (which residues are close in 3D, as an N×N binary image), a Ramachandran scatter (backbone torsion angles, revealing secondary-structure composition at a glance), and — for AlphaFold structures — a PAE heatmap (pairwise prediction confidence).

Q: How mobile is each atom in the crystal?
A: B-factor (Debye–Waller factor) reflects atomic displacement in the crystal lattice. It is an experimental observable (units Å²), not a prediction; low values mean the atom is pinned down, high values mean it moves or is heterogeneous across the crystal.

Q: Where is each backbone atom in 3D?
A: The mmCIF table is the protein's shape written out atom by atom. For each backbone N, Cα, C, and carbonyl O, it records an (x, y, z) coordinate triple in Å plus the residue type, chain letter, and residue number.